Protein 6WPZ (pdb70)

Sequence (166 aa):
STPADRARLLIKKIGPKKVSLHGGDYERWKSVSRVSTEEIDVLVKIFPNYALWIASGSIAPEVGQTSPDYDEANLNLSTPADRARLLIKKIGPKKVSLHGGDYERWKSVSKGAIRVSTTEEIDVLVKIFPNYALWIASGSIAPEVGQTSPDYDEANLNLGAHHHHHH

B-factor: mean 31.32, std 13.06, range [8.59, 98.67]

Structure (mmCIF, N/CA/C/O backbone):
data_6WPZ
#
_entry.id   6WPZ
#
_cell.length_a   36.444
_cell.length_b   45.128
_cell.length_c   168.980
_cell.angle_alpha   90.00
_cell.angle_beta   90.00
_cell.angle_gamma   90.00
#
_symmetry.space_group_name_H-M   'C 2 2 21'
#
loop_
_entity.id
_entity.type
_entity.pdbx_description
1 polymer Pf4r
2 non-polymer 'CHLORIDE ION'
3 water water
#
loop_
_atom_site.group_PDB
_atom_site.id
_atom_site.type_symbol
_atom_site.label_atom_id
_atom_site.label_alt_id
_atom_site.label_comp_id
_atom_site.label_asym_id
_atom_site.label_entity_id
_atom_site.label_seq_id
_atom_site.pdbx_PDB_ins_code
_atom_site.Cartn_x
_atom_site.Cartn_y
_atom_site.Cartn_z
_atom_site.occupancy
_atom_site.B_iso_or_equiv
_atom_site.auth_seq_id
_atom_site.auth_comp_id
_atom_site.auth_asym_id
_atom_site.auth_atom_id
_atom_site.pdbx_PDB_model_num
ATOM 1 N N . SER A 1 2 ? 5.948 13.118 -5.218 1.00 56.57 2 SER A N 1
ATOM 2 C CA . SER A 1 2 ? 5.380 11.787 -5.583 1.00 52.28 2 SER A CA 1
ATOM 3 C C . SER A 1 2 ? 5.106 10.974 -4.323 1.00 48.48 2 SER A C 1
ATOM 4 O O . SER A 1 2 ? 5.744 11.183 -3.289 1.00 47.37 2 SER A O 1
ATOM 12 N N . THR A 1 3 ? 4.159 10.041 -4.421 1.00 43.00 3 THR A N 1
ATOM 13 C CA . THR A 1 3 ? 3.803 9.181 -3.304 1.00 40.00 3 THR A CA 1
ATOM 14 C C . THR A 1 3 ? 4.074 7.727 -3.671 1.00 33.72 3 THR A C 1
ATOM 15 O O . THR A 1 3 ? 4.333 7.422 -4.842 1.00 34.11 3 THR A O 1
ATOM 26 N N . PRO A 1 4 ? 4.032 6.807 -2.708 1.00 30.92 4 PRO A N 1
ATOM 27 C CA . PRO A 1 4 ? 4.138 5.387 -3.067 1.00 28.32 4 PRO A CA 1
ATOM 28 C C . PRO A 1 4 ? 3.100 4.964 -4.091 1.00 27.68 4 PRO A C 1
ATOM 29 O O . PRO A 1 4 ? 3.398 4.131 -4.952 1.00 25.96 4 PRO A O 1
ATOM 40 N N . ALA A 1 5 ? 1.892 5.533 -4.036 1.00 36.18 5 ALA A N 1
ATOM 41 C CA . ALA A 1 5 ? 0.857 5.169 -4.996 1.00 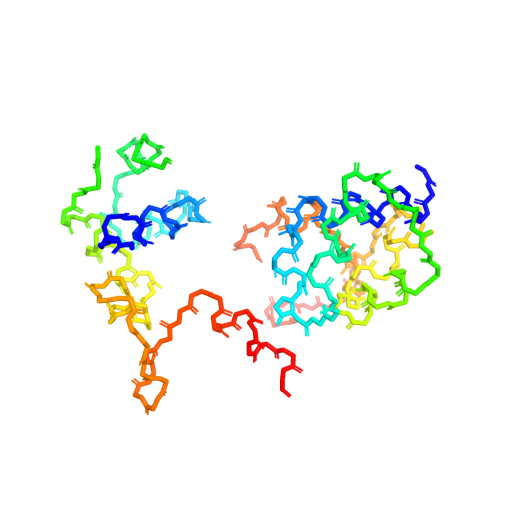36.76 5 ALA A CA 1
ATOM 42 C C . ALA A 1 5 ? 1.212 5.645 -6.399 1.00 37.69 5 ALA A C 1
ATOM 43 O O . ALA A 1 5 ? 1.056 4.897 -7.373 1.00 40.48 5 ALA A O 1
ATOM 50 N N . ASP A 1 6 ? 1.689 6.887 -6.523 1.00 35.55 6 ASP A N 1
ATOM 51 C CA . ASP A 1 6 ? 2.101 7.393 -7.826 1.00 36.59 6 ASP A CA 1
ATOM 52 C C . ASP A 1 6 ? 3.180 6.511 -8.444 1.00 35.56 6 ASP A C 1
ATOM 53 O O . ASP A 1 6 ? 3.108 6.164 -9.629 1.00 32.62 6 ASP A O 1
ATOM 62 N N . ARG A 1 7 ? 4.181 6.119 -7.655 1.00 32.93 7 ARG A N 1
ATOM 63 C CA . ARG A 1 7 ? 5.282 5.341 -8.210 1.00 30.38 7 ARG A CA 1
ATOM 64 C C . ARG A 1 7 ? 4.839 3.917 -8.528 1.00 26.10 7 ARG A C 1
ATOM 65 O O . ARG A 1 7 ? 5.245 3.346 -9.549 1.00 23.67 7 ARG A O 1
ATOM 86 N N . ALA A 1 8 ? 3.984 3.338 -7.684 1.00 27.19 8 ALA A N 1
ATOM 87 C CA . ALA A 1 8 ? 3.399 2.040 -7.997 1.00 27.72 8 ALA A CA 1
ATOM 88 C C . ALA A 1 8 ? 2.565 2.116 -9.268 1.00 31.75 8 ALA A C 1
ATOM 89 O O . ALA A 1 8 ? 2.677 1.259 -10.154 1.00 30.00 8 ALA A O 1
ATOM 96 N N . ARG A 1 9 ? 1.729 3.154 -9.379 1.00 34.28 9 ARG A N 1
ATOM 97 C CA . ARG A 1 9 ? 0.882 3.314 -10.557 1.00 38.53 9 ARG A CA 1
ATOM 98 C C . ARG A 1 9 ? 1.715 3.431 -11.828 1.00 36.96 9 ARG A C 1
ATOM 99 O O . ARG A 1 9 ? 1.326 2.915 -12.883 1.00 36.54 9 ARG A O 1
ATOM 120 N N . LEU A 1 10 ? 2.854 4.118 -11.757 1.00 38.95 10 LEU A N 1
ATOM 121 C CA . LEU A 1 10 ? 3.716 4.223 -12.928 1.00 37.29 10 LEU A CA 1
ATOM 122 C C . LEU A 1 10 ? 4.186 2.845 -13.379 1.00 35.45 10 LEU A C 1
ATOM 123 O O . LEU A 1 10 ? 4.155 2.522 -14.572 1.00 34.14 10 LEU A O 1
ATOM 139 N N . LEU A 1 11 ? 4.635 2.019 -12.433 1.00 26.76 11 LEU A N 1
ATOM 140 C CA . LEU A 1 11 ? 5.036 0.650 -12.750 1.00 23.64 11 LEU A CA 1
ATOM 141 C C . LEU A 1 11 ? 3.851 -0.162 -13.254 1.00 24.13 11 LEU A C 1
ATOM 142 O O . LEU A 1 11 ? 3.965 -0.900 -14.239 1.00 25.61 11 LEU A O 1
ATOM 158 N N . ILE A 1 12 ? 2.703 -0.036 -12.587 1.00 24.16 12 ILE A N 1
ATOM 159 C CA . ILE A 1 12 ? 1.520 -0.811 -12.947 1.00 24.85 12 ILE A CA 1
ATOM 160 C C . ILE A 1 12 ? 1.138 -0.564 -14.401 1.00 28.49 12 ILE A C 1
ATOM 161 O O . ILE A 1 12 ? 0.815 -1.502 -15.143 1.00 27.11 12 ILE A O 1
ATOM 177 N N . LYS A 1 13 ? 1.190 0.695 -14.841 1.00 30.17 13 LYS A N 1
ATOM 178 C CA . LYS A 1 13 ? 0.870 1.019 -16.228 1.00 35.38 13 LYS A CA 1
ATOM 179 C C . LYS A 1 13 ? 1.786 0.279 -17.192 1.00 34.80 13 LYS A C 1
ATOM 180 O O . LYS A 1 13 ? 1.424 0.059 -18.356 1.00 34.49 13 LYS A O 1
ATOM 199 N N . LYS A 1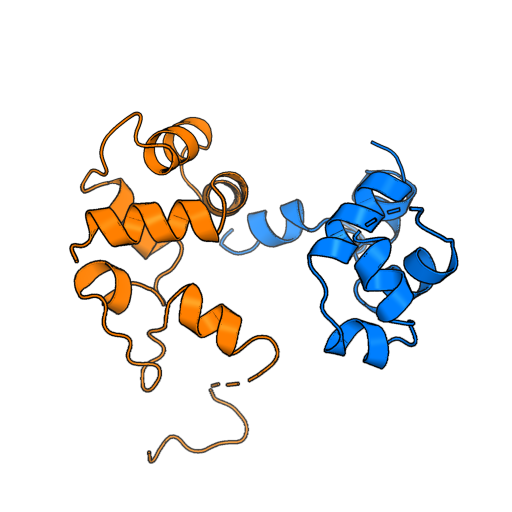 14 ? 2.992 -0.061 -16.742 1.00 43.30 14 LYS A N 1
ATOM 200 C CA . LYS A 1 14 ? 3.993 -0.704 -17.581 1.00 44.85 14 LYS A CA 1
ATOM 201 C C . LYS A 1 14 ? 3.780 -2.206 -17.700 1.00 42.86 14 LYS A C 1
ATOM 202 O O . LYS A 1 14 ? 4.194 -2.798 -18.698 1.00 43.62 14 LYS A O 1
ATOM 221 N N . ILE A 1 15 ? 3.202 -2.841 -16.678 1.00 35.35 15 ILE A N 1
ATOM 222 C CA . ILE A 1 15 ? 3.026 -4.290 -16.635 1.00 33.34 15 ILE A CA 1
ATOM 223 C C . ILE A 1 15 ? 1.696 -4.709 -17.244 1.00 32.50 15 ILE A C 1
ATOM 224 O O . ILE A 1 15 ? 0.672 -4.031 -17.089 1.00 30.57 15 ILE A O 1
ATOM 240 N N . GLY A 1 16 ? 1.708 -5.864 -17.912 1.00 27.86 16 GLY A N 1
ATOM 241 C CA . GLY A 1 16 ? 0.519 -6.455 -18.475 1.00 24.83 16 GLY A CA 1
ATOM 242 C C . GLY A 1 16 ? 0.086 -7.693 -17.710 1.00 27.48 16 GLY A C 1
ATOM 243 O O . GLY A 1 16 ? 0.655 -8.040 -16.667 1.00 25.85 16 GLY A O 1
ATOM 247 N N . PRO A 1 17 ? -0.939 -8.383 -18.219 1.00 28.57 17 PRO A N 1
ATOM 248 C CA . PRO A 1 17 ? -1.487 -9.533 -17.479 1.00 25.87 17 PRO A CA 1
ATOM 249 C C . PRO A 1 17 ? -0.504 -10.661 -17.221 1.00 26.05 17 PRO A C 1
ATOM 250 O O . PRO A 1 17 ? -0.649 -11.352 -16.208 1.00 25.51 17 PRO A O 1
ATOM 261 N N . LYS A 1 18 ? 0.477 -10.891 -18.099 1.00 24.16 18 LYS A N 1
ATOM 262 C CA . LYS A 1 18 ? 1.362 -12.037 -17.919 1.00 24.41 18 LYS A CA 1
ATOM 263 C C . LYS A 1 18 ? 2.165 -11.925 -16.624 1.00 24.82 18 LYS A C 1
ATOM 264 O O . LYS A 1 18 ? 2.102 -12.807 -15.762 1.00 25.60 18 LYS A O 1
ATOM 283 N N . LYS A 1 19 ? 2.901 -10.827 -16.452 1.00 28.20 19 LYS A N 1
ATOM 284 C CA . LYS A 1 19 ? 3.739 -10.683 -15.262 1.00 30.56 19 LYS A CA 1
ATOM 285 C C . LYS A 1 19 ? 2.897 -10.575 -13.994 1.00 31.99 19 LYS A C 1
ATOM 286 O O . LYS A 1 19 ? 3.251 -11.144 -12.953 1.00 33.34 19 LYS A O 1
ATOM 305 N N . VAL A 1 20 ? 1.782 -9.846 -14.058 1.00 27.25 20 VAL A N 1
ATOM 306 C CA . VAL A 1 20 ? 0.877 -9.770 -12.916 1.00 27.15 20 VAL A CA 1
ATOM 307 C C . VAL A 1 20 ? 0.452 -11.163 -12.484 1.00 27.95 20 VAL A C 1
ATOM 308 O O . VAL A 1 20 ? 0.573 -11.534 -11.312 1.00 29.23 20 VAL A O 1
ATOM 321 N N . SER A 1 21 ? -0.063 -11.962 -13.413 1.00 27.51 21 SER A N 1
ATOM 322 C CA . SER A 1 21 ? -0.595 -13.257 -13.023 1.00 28.61 21 SER A CA 1
ATOM 323 C C . SER A 1 21 ? 0.509 -14.219 -12.588 1.00 29.04 21 SER A C 1
ATOM 324 O O . SER A 1 21 ? 0.269 -15.068 -11.723 1.00 30.49 21 SER A O 1
ATOM 332 N N . LEU A 1 22 ? 1.710 -14.084 -13.152 1.00 28.12 22 LEU A N 1
ATOM 333 C CA . LEU A 1 22 ? 2.806 -14.933 -12.693 1.00 28.85 22 LEU A CA 1
ATOM 334 C C . LEU A 1 22 ? 3.227 -14.626 -11.259 1.00 30.04 22 LEU A C 1
ATOM 335 O O . LEU A 1 22 ? 3.818 -15.487 -10.595 1.00 31.26 22 LEU A O 1
ATOM 351 N N . HIS A 1 23 ? 2.971 -13.409 -10.783 1.00 29.97 23 HIS A N 1
ATOM 352 C CA . HIS A 1 23 ? 3.323 -13.008 -9.427 1.00 33.03 23 HIS A CA 1
ATOM 353 C C . HIS A 1 23 ? 2.117 -12.866 -8.514 1.00 34.21 23 HIS A C 1
ATOM 354 O O . HIS A 1 23 ? 2.222 -12.243 -7.451 1.00 34.06 23 HIS A O 1
ATOM 368 N N . GLY A 1 24 ? 0.975 -13.415 -8.910 1.00 39.22 24 GLY A N 1
ATOM 369 C CA . GLY A 1 24 ? -0.147 -13.568 -8.008 1.00 40.91 24 GLY A CA 1
ATOM 370 C C . GLY A 1 24 ? -1.118 -12.417 -7.899 1.00 42.07 24 GLY A C 1
ATOM 371 O O . GLY A 1 24 ? -1.896 -12.385 -6.939 1.00 42.12 24 GLY A O 1
ATOM 375 N N . GLY A 1 25 ? -1.118 -11.472 -8.847 1.00 42.26 25 GLY A N 1
ATOM 376 C CA . GLY A 1 25 ? -2.056 -10.374 -8.763 1.00 41.30 25 GLY A CA 1
ATOM 377 C C . GLY A 1 25 ? -3.318 -10.618 -9.574 1.00 43.16 25 GLY A C 1
ATOM 378 O O . GLY A 1 25 ? -3.409 -11.555 -10.363 1.00 42.81 25 GLY A O 1
ATOM 382 N N . ASP A 1 26 ? -4.298 -9.742 -9.373 1.00 41.85 26 ASP A N 1
ATOM 383 C CA . ASP A 1 26 ? -5.578 -9.804 -10.067 1.00 43.43 26 ASP A CA 1
ATOM 384 C C . ASP A 1 26 ? -5.582 -8.705 -11.122 1.00 44.03 26 ASP A C 1
ATOM 385 O O . ASP A 1 26 ? -5.543 -7.517 -10.779 1.00 42.20 26 ASP A O 1
ATOM 394 N N . TYR A 1 27 ? -5.621 -9.099 -12.399 1.00 41.91 27 TYR A N 1
ATOM 395 C CA . TYR A 1 27 ? -5.419 -8.112 -13.452 1.00 43.53 27 TYR A CA 1
ATOM 396 C C . TYR A 1 27 ? -6.592 -7.141 -13.551 1.00 43.59 27 TYR A C 1
ATOM 397 O O . TYR A 1 27 ? -6.395 -5.954 -13.834 1.00 39.98 27 TYR A O 1
ATOM 415 N N . GLU A 1 28 ? -7.824 -7.632 -13.383 1.00 44.33 28 GLU A N 1
ATOM 416 C CA . GLU A 1 28 ? -8.977 -6.749 -13.526 1.00 46.90 28 GLU A CA 1
ATOM 417 C C . GLU A 1 28 ? -8.881 -5.571 -12.560 1.00 48.03 28 GLU A C 1
ATOM 418 O O . GLU A 1 28 ? -9.224 -4.437 -12.915 1.00 48.23 28 GLU A O 1
ATOM 430 N N . ARG A 1 29 ? -8.411 -5.815 -11.337 1.00 47.91 29 ARG A N 1
ATOM 431 C CA . ARG A 1 29 ? -8.133 -4.714 -10.422 1.00 50.42 29 ARG A CA 1
ATOM 432 C C . ARG A 1 29 ? -6.941 -3.896 -10.910 1.00 46.39 29 ARG A C 1
ATOM 433 O O . ARG A 1 29 ? -6.983 -2.660 -10.928 1.00 47.15 29 ARG A O 1
ATOM 454 N N . TRP A 1 30 ? -5.874 -4.585 -11.322 1.00 39.60 30 TRP A N 1
ATOM 455 C CA . TRP A 1 30 ? -4.682 -3.938 -11.867 1.00 36.71 30 TRP A CA 1
ATOM 456 C C . TRP A 1 30 ? -5.029 -2.997 -13.011 1.00 36.07 30 TRP A C 1
ATOM 457 O O . TRP A 1 30 ? -4.562 -1.853 -13.054 1.00 38.47 30 TRP A O 1
ATOM 478 N N . LYS A 1 31 ? -5.858 -3.465 -13.943 1.00 43.21 31 LYS A N 1
ATOM 479 C CA . LYS A 1 31 ? -6.218 -2.668 -15.111 1.00 45.13 31 LYS A CA 1
ATOM 480 C C . LYS A 1 31 ? -6.875 -1.353 -14.711 1.00 46.59 31 LYS A C 1
ATOM 481 O O . LYS A 1 31 ? -6.545 -0.292 -15.253 1.00 46.78 31 LYS A O 1
ATOM 500 N N . SER A 1 32 ? -7.819 -1.397 -13.773 1.00 50.90 32 SER A N 1
ATOM 501 C CA . SER A 1 32 ? -8.519 -0.178 -13.378 1.00 54.48 32 SER A CA 1
ATOM 502 C C . SER A 1 32 ? -7.638 0.721 -12.513 1.00 55.52 32 SER A C 1
ATOM 503 O O . SER A 1 32 ? -7.756 1.950 -12.579 1.00 57.16 32 SER A O 1
ATOM 511 N N . VAL A 1 33 ? -6.772 0.125 -11.690 1.00 49.45 33 VAL A N 1
ATOM 512 C CA . VAL A 1 33 ? -5.827 0.924 -10.914 1.00 49.40 33 VAL A CA 1
ATOM 513 C C . VAL A 1 33 ? -4.957 1.758 -11.847 1.00 47.82 33 VAL A C 1
ATOM 514 O O . VAL A 1 33 ? -4.675 2.931 -11.576 1.00 50.32 33 VAL A O 1
ATOM 527 N N . SER A 1 34 ? -4.514 1.169 -12.951 1.00 49.10 34 SER A N 1
ATOM 528 C CA . SER A 1 34 ? -3.670 1.868 -13.909 1.00 47.99 34 SER A CA 1
ATOM 529 C C . SER A 1 34 ? -4.385 3.102 -14.452 1.00 50.19 34 SER A C 1
ATOM 530 O O . SER A 1 34 ? -3.758 4.132 -14.693 1.00 49.92 34 SER A O 1
ATOM 538 N N . ARG A 1 39 ? -8.077 2.946 -6.616 1.00 75.73 39 ARG A N 1
ATOM 539 C CA . ARG A 1 39 ? -6.744 3.440 -6.187 1.00 73.89 39 ARG A CA 1
ATOM 540 C C . ARG A 1 39 ? -5.806 2.275 -5.866 1.00 69.59 39 ARG A C 1
ATOM 541 O O . ARG A 1 39 ? -6.278 1.186 -5.730 1.00 69.68 39 ARG A O 1
ATOM 562 N N . VAL A 1 40 ? -4.514 2.546 -5.706 1.00 53.20 40 VAL A N 1
ATOM 563 C CA . VAL A 1 40 ? -3.466 1.522 -5.445 1.00 50.61 40 VAL A CA 1
ATOM 564 C C . VAL A 1 40 ? -3.698 0.919 -4.059 1.00 51.48 40 VAL A C 1
ATOM 565 O O . VAL A 1 40 ? -3.894 1.681 -3.154 1.00 53.32 40 VAL A O 1
ATOM 578 N N . SER A 1 41 ? -3.560 -0.400 -3.911 1.00 50.34 41 SER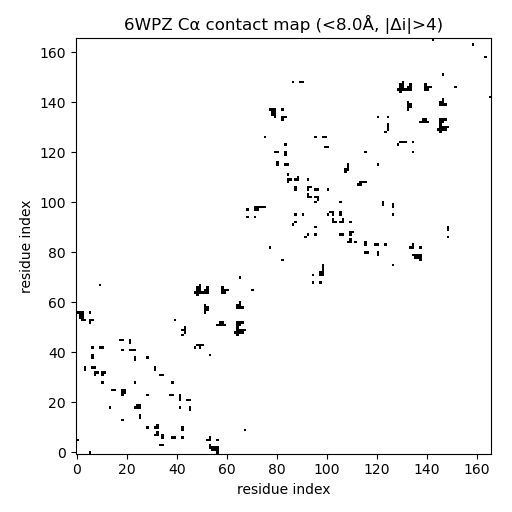 A N 1
ATOM 579 C CA . SER A 1 41 ? -3.698 -1.180 -2.661 1.00 50.95 41 SER A CA 1
ATOM 580 C C . SER A 1 41 ? -2.325 -1.714 -2.255 1.00 48.79 41 SER A C 1
ATOM 581 O O . SER A 1 41 ? -1.445 -1.700 -3.080 1.00 46.66 41 SER A O 1
ATOM 589 N N . THR A 1 42 ? -2.204 -2.267 -1.059 1.00 49.56 42 THR A N 1
ATOM 590 C CA . THR A 1 42 ? -0.965 -2.866 -0.516 1.00 47.72 42 THR A CA 1
ATOM 591 C C . THR A 1 42 ? -0.624 -4.132 -1.300 1.00 45.74 42 THR A C 1
ATOM 592 O O . THR A 1 42 ? 0.533 -4.415 -1.462 1.00 43.59 42 THR A O 1
ATOM 603 N N . GLU A 1 43 ? -1.664 -4.844 -1.725 1.00 50.56 43 GLU A N 1
ATOM 604 C CA . GLU A 1 43 ? -1.635 -6.066 -2.572 1.00 52.68 43 GLU A CA 1
ATOM 605 C C . GLU A 1 43 ? -0.765 -5.783 -3.802 1.00 48.16 43 GLU A C 1
ATOM 606 O O . GLU A 1 43 ? 0.147 -6.530 -4.039 1.00 45.20 43 GLU A O 1
ATOM 618 N N . GLU A 1 44 ? -1.071 -4.713 -4.527 1.00 43.80 44 GLU A N 1
ATOM 619 C CA . GLU A 1 44 ? -0.362 -4.251 -5.737 1.00 42.09 44 GLU A CA 1
ATOM 620 C C . GLU A 1 44 ? 1.108 -4.015 -5.406 1.00 40.09 44 GLU A C 1
ATOM 621 O O . GLU A 1 44 ? 1.936 -4.399 -6.192 1.00 38.27 44 GLU A O 1
ATOM 633 N N . ILE A 1 45 ? 1.414 -3.400 -4.267 1.00 40.61 45 ILE A N 1
ATOM 634 C CA . ILE A 1 45 ? 2.825 -3.208 -3.849 1.00 38.96 45 ILE A CA 1
ATOM 635 C C . ILE A 1 45 ? 3.475 -4.587 -3.722 1.00 37.61 45 ILE A C 1
ATOM 636 O O . ILE A 1 45 ? 4.576 -4.747 -4.183 1.00 35.73 45 ILE A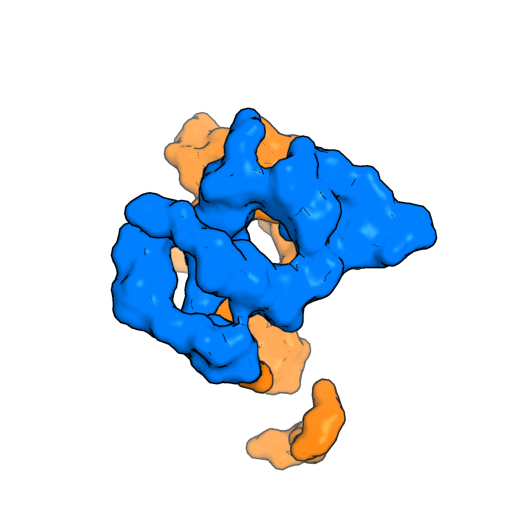 O 1
ATOM 652 N N . ASP A 1 46 ? 2.805 -5.549 -3.110 1.00 38.77 46 ASP A N 1
ATOM 653 C CA . ASP A 1 46 ? 3.406 -6.891 -2.926 1.00 37.90 46 ASP A CA 1
ATOM 654 C C . ASP A 1 46 ? 3.749 -7.486 -4.297 1.00 36.50 46 ASP A C 1
ATOM 655 O O . ASP A 1 46 ? 4.838 -7.994 -4.468 1.00 34.99 46 ASP A O 1
ATOM 664 N N . VAL A 1 47 ? 2.822 -7.418 -5.237 1.00 37.22 47 VAL A N 1
ATOM 665 C CA . VAL A 1 47 ? 3.042 -7.996 -6.557 1.00 36.31 47 VAL A CA 1
ATOM 666 C C . VAL A 1 47 ? 4.155 -7.249 -7.281 1.00 34.50 47 VAL A C 1
ATOM 667 O O . VAL A 1 47 ? 5.024 -7.863 -7.907 1.00 33.24 47 VAL A O 1
ATOM 680 N N . LEU A 1 48 ? 4.163 -5.916 -7.186 1.00 34.53 48 LEU A N 1
ATOM 681 C CA . LEU A 1 48 ? 5.205 -5.126 -7.832 1.00 33.01 48 LEU A CA 1
ATOM 682 C C . LEU A 1 48 ? 6.588 -5.479 -7.299 1.00 31.50 48 LEU A C 1
ATOM 683 O O . LEU A 1 48 ? 7.554 -5.574 -8.065 1.00 30.09 48 LEU A O 1
ATOM 699 N N . VAL A 1 49 ? 6.707 -5.651 -5.981 1.00 31.96 49 VAL A N 1
ATOM 700 C CA . VAL A 1 49 ? 7.983 -6.041 -5.393 1.00 30.79 49 VAL A CA 1
ATOM 701 C C . VAL A 1 49 ? 8.373 -7.436 -5.864 1.00 30.15 49 VAL A C 1
ATOM 702 O O . VAL A 1 49 ? 9.559 -7.737 -6.061 1.00 28.86 49 VAL A O 1
ATOM 715 N N . LYS A 1 50 ? 7.384 -8.312 -6.041 1.00 31.26 50 LYS A N 1
ATOM 716 C CA . LYS A 1 50 ? 7.655 -9.636 -6.587 1.00 31.03 50 LYS A CA 1
ATOM 717 C C . LYS A 1 50 ? 8.134 -9.548 -8.031 1.00 30.03 50 LYS A C 1
ATOM 718 O O . LYS A 1 50 ? 9.042 -10.285 -8.432 1.00 29.27 50 LYS A O 1
ATOM 737 N N . ILE A 1 51 ? 7.533 -8.663 -8.830 1.00 30.23 51 ILE A N 1
ATOM 738 C CA . ILE A 1 51 ? 7.950 -8.532 -10.224 1.00 29.52 51 ILE A CA 1
ATOM 739 C C . ILE A 1 51 ? 9.288 -7.814 -10.309 1.00 27.94 51 ILE A C 1
ATOM 740 O O . ILE A 1 51 ? 10.162 -8.188 -11.101 1.00 27.11 51 ILE A O 1
ATOM 756 N N . PHE A 1 52 ? 9.464 -6.768 -9.503 1.00 29.25 52 PHE A N 1
ATOM 757 C CA . PHE A 1 52 ? 10.651 -5.917 -9.537 1.00 28.79 52 PHE A CA 1
ATOM 758 C C . PHE A 1 52 ? 11.227 -5.805 -8.133 1.00 27.14 52 PHE A C 1
ATOM 759 O O . PHE A 1 52 ? 11.089 -4.762 -7.484 1.00 28.15 52 PHE A O 1
ATOM 776 N N . PRO A 1 53 ? 11.868 -6.859 -7.624 1.00 30.29 53 PRO A N 1
ATOM 777 C CA . PRO A 1 53 ? 12.462 -6.747 -6.282 1.00 29.63 53 PRO A CA 1
ATOM 778 C C . PRO A 1 53 ? 13.438 -5.588 -6.181 1.00 29.96 53 PRO A C 1
ATOM 779 O O . PRO A 1 53 ? 13.619 -5.021 -5.095 1.00 30.24 53 PRO A O 1
ATOM 790 N N . ASN A 1 54 ? 14.059 -5.206 -7.298 1.00 30.85 54 ASN A N 1
ATOM 791 C CA . ASN A 1 54 ? 14.985 -4.083 -7.328 1.00 30.62 54 ASN A CA 1
ATOM 792 C C . ASN A 1 54 ? 14.295 -2.727 -7.213 1.00 27.21 54 A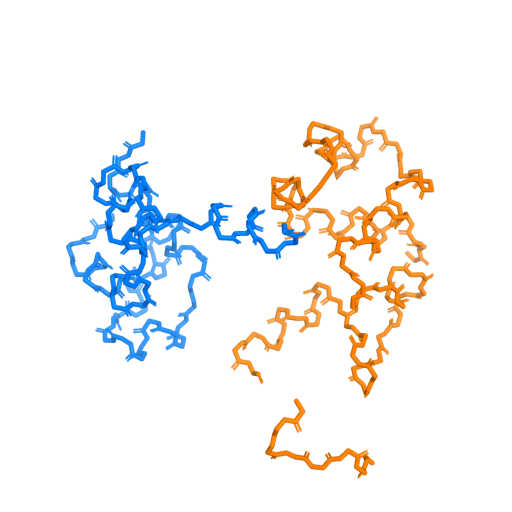SN A C 1
ATOM 793 O O . ASN A 1 54 ? 14.990 -1.715 -7.092 1.00 27.14 54 ASN A O 1
ATOM 804 N N . TYR A 1 55 ? 12.962 -2.675 -7.250 1.00 22.40 55 TYR A N 1
ATOM 805 C CA . TYR A 1 55 ? 12.236 -1.415 -7.145 1.00 19.73 55 TYR A CA 1
ATOM 806 C C . TYR A 1 55 ? 11.572 -1.219 -5.787 1.00 20.99 55 TYR A C 1
ATOM 807 O O . TYR A 1 55 ? 10.763 -0.296 -5.638 1.00 23.65 55 TYR A O 1
ATOM 825 N N . ALA A 1 56 ? 11.874 -2.065 -4.801 1.00 21.91 56 ALA A N 1
ATOM 826 C CA . ALA A 1 56 ? 11.180 -1.985 -3.519 1.00 20.67 56 ALA A CA 1
ATOM 827 C C . ALA A 1 56 ? 11.430 -0.645 -2.842 1.00 20.64 56 ALA A C 1
ATOM 828 O O . ALA A 1 56 ? 10.486 0.057 -2.462 1.00 19.22 56 ALA A O 1
ATOM 835 N N . LEU A 1 57 ? 12.702 -0.271 -2.684 1.00 19.87 57 LEU A N 1
ATOM 836 C CA . LEU A 1 57 ? 13.019 0.991 -2.021 1.00 22.10 57 LEU A CA 1
ATOM 837 C C . LEU A 1 57 ? 12.420 2.175 -2.773 1.00 20.51 57 LEU A C 1
ATOM 838 O O . LEU A 1 57 ? 11.883 3.110 -2.158 1.00 21.69 57 LEU A O 1
ATOM 854 N N . TRP A 1 58 ? 12.508 2.161 -4.100 1.00 21.74 58 TRP A N 1
ATOM 855 C CA . TRP A 1 58 ? 12.023 3.293 -4.880 1.00 20.06 58 TRP A CA 1
ATOM 856 C C . TRP A 1 58 ? 10.509 3.446 -4.753 1.00 21.03 58 TRP A C 1
ATOM 857 O O . TRP A 1 58 ? 10.009 4.558 -4.560 1.00 22.57 58 TRP A O 1
ATOM 878 N N . ILE A 1 59 ? 9.761 2.347 -4.850 1.00 24.41 59 ILE A N 1
ATOM 879 C CA . ILE A 1 59 ? 8.314 2.431 -4.677 1.00 23.32 59 ILE A CA 1
ATOM 880 C C . ILE A 1 59 ? 7.985 3.075 -3.335 1.00 23.77 59 ILE A C 1
ATOM 881 O O . ILE A 1 59 ? 7.193 4.018 -3.254 1.00 26.20 59 ILE A O 1
ATOM 897 N N . ALA A 1 60 ? 8.626 2.592 -2.267 1.00 25.16 60 ALA A N 1
ATOM 898 C CA . ALA A 1 60 ? 8.254 2.998 -0.918 1.00 26.21 60 ALA A CA 1
ATOM 899 C C . ALA A 1 60 ? 8.662 4.438 -0.628 1.00 28.01 60 ALA A C 1
ATOM 900 O O . ALA A 1 60 ? 7.940 5.165 0.064 1.00 29.21 60 ALA A O 1
ATOM 907 N N . SER A 1 61 ? 9.813 4.869 -1.139 1.00 23.64 61 SER A N 1
ATOM 908 C CA . SER A 1 61 ? 10.399 6.136 -0.722 1.00 24.38 61 SER A CA 1
ATOM 909 C C . SER A 1 61 ? 10.708 7.105 -1.851 1.00 23.94 61 SER A C 1
ATOM 910 O O . SER A 1 61 ? 10.865 8.301 -1.576 1.00 25.55 61 SER A O 1
ATOM 918 N N . GLY A 1 62 ? 10.820 6.646 -3.097 1.00 23.07 62 GLY A N 1
ATOM 919 C CA . GLY A 1 62 ? 11.308 7.500 -4.154 1.00 22.67 62 GLY A CA 1
ATOM 920 C C . GLY A 1 62 ? 12.812 7.581 -4.245 1.00 23.64 62 GLY A C 1
ATOM 921 O O . GLY A 1 62 ? 13.324 8.212 -5.176 1.00 23.67 62 GLY A O 1
ATOM 925 N N . SER A 1 63 ? 13.533 6.977 -3.303 1.00 28.77 63 SER A N 1
ATOM 926 C CA . SER A 1 63 ? 14.984 6.905 -3.340 1.00 29.46 63 SER A CA 1
ATOM 927 C C . SER A 1 63 ? 15.443 5.608 -3.999 1.00 27.50 63 SER A C 1
ATOM 928 O O . SER A 1 63 ? 14.711 4.618 -4.064 1.00 28.73 63 SER A O 1
ATOM 936 N N . ILE A 1 64 ? 16.679 5.627 -4.498 1.00 19.87 64 ILE A N 1
ATOM 937 C CA . ILE A 1 64 ? 17.329 4.427 -5.002 1.00 20.85 64 ILE A CA 1
ATOM 938 C C . ILE A 1 64 ? 18.576 4.161 -4.166 1.00 23.14 64 ILE A C 1
ATOM 939 O O . ILE A 1 64 ? 19.031 5.008 -3.399 1.00 23.58 64 ILE A O 1
ATOM 955 N N . ALA A 1 65 ? 19.112 2.949 -4.307 1.00 24.69 65 ALA A N 1
ATOM 956 C CA . ALA A 1 65 ? 20.377 2.574 -3.671 1.00 26.36 65 ALA A CA 1
ATOM 957 C C . ALA A 1 65 ? 21.022 1.478 -4.501 1.00 25.31 65 ALA A C 1
ATOM 958 O O . ALA A 1 65 ? 21.103 0.319 -4.082 1.00 25.05 65 ALA A O 1
ATOM 965 N N . PRO A 1 66 ? 21.515 1.820 -5.697 1.00 27.54 66 PRO A N 1
ATOM 966 C CA . PRO A 1 66 ? 22.109 0.787 -6.564 1.00 28.49 66 PRO A CA 1
ATOM 967 C C . PRO A 1 66 ? 23.231 0.025 -5.891 1.00 30.77 66 PRO A C 1
ATOM 968 O O . PRO A 1 66 ? 23.514 -1.115 -6.284 1.00 31.94 66 PRO A O 1
ATOM 979 N N . GLU A 1 67 ? 23.873 0.624 -4.885 1.00 38.50 67 GLU A N 1
ATOM 980 C CA . GLU A 1 67 ? 24.888 -0.069 -4.103 1.00 42.88 67 GLU A CA 1
ATOM 981 C C . GLU A 1 67 ? 24.421 -1.446 -3.655 1.00 41.02 67 GLU A C 1
ATOM 982 O O . GLU A 1 67 ? 25.229 -2.377 -3.563 1.00 39.68 67 GLU A O 1
ATOM 994 N N . VAL A 1 68 ? 23.129 -1.596 -3.372 1.00 36.16 68 VAL A N 1
ATOM 995 C CA . VAL A 1 68 ? 22.580 -2.848 -2.873 1.00 34.63 68 VAL A CA 1
ATOM 996 C C . VAL A 1 68 ? 21.541 -3.431 -3.833 1.00 31.46 68 VAL A C 1
ATOM 997 O O . VAL A 1 68 ? 20.710 -4.236 -3.436 1.00 32.44 68 VAL A O 1
ATOM 1010 N N . GLY A 1 69 ? 21.574 -3.022 -5.100 1.00 29.87 69 GLY A N 1
ATOM 1011 C CA . GLY A 1 69 ? 20.672 -3.579 -6.087 1.00 30.62 69 GLY A CA 1
ATOM 1012 C C . GLY A 1 69 ? 19.309 -2.932 -6.148 1.00 28.94 69 GLY A C 1
ATOM 1013 O O . GLY A 1 69 ? 18.412 -3.474 -6.801 1.00 30.64 69 GLY A O 1
ATOM 1017 N N . GLN A 1 70 ? 19.120 -1.797 -5.481 1.00 26.54 70 GLN A N 1
ATOM 1018 C CA . GLN A 1 70 ? 17.843 -1.093 -5.468 1.00 22.20 70 GLN A CA 1
ATOM 1019 C C . GLN A 1 70 ? 17.924 0.071 -6.448 1.00 19.91 70 GLN A C 1
ATOM 1020 O O . GLN A 1 70 ? 18.673 1.025 -6.228 1.00 23.40 70 GLN A O 1
ATOM 1034 N N . THR A 1 71 ? 17.142 -0.008 -7.522 1.00 22.87 71 THR A N 1
ATOM 1035 C CA . THR A 1 71 ? 17.169 0.998 -8.573 1.00 22.27 71 THR A CA 1
ATOM 1036 C C . THR A 1 71 ? 15.761 1.518 -8.860 1.00 21.89 71 THR A C 1
ATOM 1037 O O . THR A 1 71 ? 14.882 1.457 -7.992 1.00 20.99 71 THR A O 1
ATOM 1048 N N . SER A 1 72 ? 15.539 1.980 -10.084 1.00 26.84 72 SER A N 1
ATOM 1049 C CA . SER A 1 72 ? 14.289 2.593 -10.513 1.00 27.42 72 SER A CA 1
ATOM 1050 C C . SER A 1 72 ? 14.093 2.252 -11.981 1.00 23.74 72 SER A C 1
ATOM 1051 O O . SER A 1 72 ? 15.032 1.807 -12.650 1.00 23.70 72 SER A O 1
ATOM 1059 N N . PRO A 1 73 ? 12.868 2.392 -12.502 1.00 26.82 73 PRO A N 1
ATOM 1060 C CA . PRO A 1 73 ? 12.684 2.175 -13.948 1.00 27.39 73 PRO A CA 1
ATOM 1061 C C . PRO A 1 73 ? 13.511 3.131 -14.793 1.00 27.24 73 PRO A C 1
ATOM 1062 O O . PRO A 1 73 ? 14.130 2.712 -15.777 1.00 27.48 73 PRO A O 1
ATOM 1073 N N . ASP A 1 74 ? 13.546 4.413 -14.423 1.00 27.10 74 ASP A N 1
ATOM 1074 C CA . ASP A 1 74 ? 14.328 5.385 -15.181 1.00 27.28 74 ASP A CA 1
ATOM 1075 C C . ASP A 1 74 ? 15.820 5.123 -15.028 1.00 26.92 74 ASP A C 1
ATOM 1076 O O . ASP A 1 74 ? 16.579 5.248 -15.994 1.00 27.40 74 ASP A O 1
ATOM 1085 N N . TYR A 1 75 ? 16.263 4.758 -13.822 1.00 26.38 75 TYR A N 1
ATOM 1086 C CA . TYR A 1 75 ? 17.672 4.435 -13.633 1.00 26.43 75 TYR A CA 1
ATOM 1087 C C . TYR A 1 75 ? 18.073 3.259 -14.518 1.00 26.79 75 TYR A C 1
ATOM 1088 O O . TYR A 1 75 ? 19.099 3.308 -15.202 1.00 27.44 75 TYR A O 1
ATOM 1106 N N . ASP A 1 76 ? 17.276 2.182 -14.506 1.00 26.68 76 ASP A N 1
ATOM 1107 C CA . ASP A 1 76 ? 17.615 1.003 -15.297 1.00 27.26 76 ASP A CA 1
ATOM 1108 C C . ASP A 1 76 ? 17.676 1.328 -16.785 1.00 27.95 76 ASP A C 1
ATOM 1109 O O . ASP A 1 76 ? 18.586 0.880 -17.491 1.00 28.68 76 ASP A O 1
ATOM 1118 N N . GLU A 1 77 ? 16.718 2.114 -17.281 1.00 27.99 77 GLU A N 1
ATOM 1119 C CA . GLU A 1 77 ? 16.746 2.510 -18.683 1.00 28.83 77 GLU A CA 1
ATOM 1120 C C . GLU A 1 77 ? 17.965 3.379 -18.964 1.00 29.21 77 GLU A C 1
ATOM 1121 O O . GLU A 1 77 ? 18.683 3.173 -19.951 1.00 30.14 77 GLU A O 1
ATOM 1133 N N . ALA A 1 78 ? 18.216 4.357 -18.091 1.00 28.76 78 ALA A N 1
ATOM 1134 C CA . ALA A 1 78 ? 19.361 5.239 -18.264 1.00 29.46 78 ALA A CA 1
ATOM 1135 C C . ALA A 1 78 ? 20.673 4.475 -18.184 1.00 30.03 78 ALA A C 1
ATOM 1136 O O . ALA A 1 78 ? 21.681 4.915 -18.747 1.00 31.23 78 ALA A O 1
ATOM 1143 N N . ASN A 1 79 ? 20.690 3.346 -17.483 1.00 29.50 79 ASN A N 1
ATOM 1144 C CA . ASN A 1 79 ? 21.924 2.603 -17.271 1.00 30.30 79 ASN A CA 1
ATOM 1145 C C . ASN A 1 79 ? 22.129 1.497 -18.292 1.00 31.19 79 ASN A C 1
ATOM 1146 O O . ASN A 1 79 ? 23.048 0.688 -18.136 1.00 32.07 79 ASN A O 1
ATOM 1157 N N . LEU A 1 80 ? 21.310 1.454 -19.341 1.00 31.26 80 LEU A N 1
ATOM 1158 C CA . LEU A 1 80 ? 21.421 0.398 -20.342 1.00 32.29 80 LEU A CA 1
ATOM 1159 C C . LEU A 1 80 ? 22.661 0.577 -21.212 1.00 34.01 80 LEU A C 1
ATOM 1160 O O . LEU A 1 80 ? 23.514 -0.315 -21.298 1.00 35.15 80 LEU A O 1
ATOM 1176 N N . ASN A 1 81 ? 22.763 1.720 -21.886 1.00 35.87 81 ASN A N 1
ATOM 1177 C CA . ASN A 1 81 ? 23.827 1.980 -22.849 1.00 39.96 81 ASN A CA 1
ATOM 1178 C C . ASN A 1 81 ? 25.076 2.573 -22.215 1.00 43.89 81 ASN A C 1
ATOM 1179 O O . ASN A 1 81 ? 25.992 2.973 -22.942 1.00 45.41 81 ASN A O 1
ATOM 1190 N N . LEU A 1 82 ? 25.151 2.608 -20.892 1.00 44.40 82 LEU A N 1
ATOM 1191 C CA . LEU A 1 82 ? 26.274 3.235 -20.207 1.00 49.52 82 LEU A CA 1
ATOM 1192 C C . LEU A 1 82 ? 27.443 2.273 -20.079 1.00 53.63 82 LEU A C 1
ATOM 1193 O O . LEU A 1 82 ? 28.492 2.488 -20.692 1.00 56.66 82 LEU A O 1
ATOM 1209 N N . SER B 1 2 ? 5.639 7.304 -44.403 1.00 37.43 2 SER B N 1
ATOM 1210 C CA . SER B 1 2 ? 6.279 6.494 -45.471 1.00 31.63 2 SER B CA 1
ATOM 1211 C C . SER B 1 2 ? 7.763 6.816 -45.640 1.00 27.00 2 SER B C 1
ATOM 1212 O O . SER B 1 2 ? 8.431 6.189 -46.465 1.00 31.43 2 SER B O 1
ATOM 1220 N N . THR B 1 3 ? 8.284 7.783 -44.859 1.00 23.15 3 THR B N 1
ATOM 1221 C CA . THR B 1 3 ? 9.704 8.120 -44.924 1.00 22.60 3 THR B CA 1
ATOM 1222 C C . THR B 1 3 ? 10.413 7.933 -43.587 1.00 21.66 3 THR B C 1
ATOM 1223 O O . THR B 1 3 ? 9.758 7.764 -42.549 1.00 21.38 3 THR B O 1
ATOM 1234 N N . PRO B 1 4 ? 11.752 7.967 -43.572 1.00 21.35 4 PRO B N 1
ATOM 1235 C CA . PRO B 1 4 ? 12.473 7.886 -42.291 1.00 20.77 4 PRO B CA 1
ATOM 1236 C C . PRO B 1 4 ? 12.075 8.943 -41.284 1.00 21.01 4 PRO B C 1
ATOM 1237 O O . PRO B 1 4 ? 12.100 8.663 -40.078 1.00 20.84 4 PRO B O 1
ATOM 1248 N N . ALA B 1 5 ? 11.738 10.158 -41.731 1.00 23.76 5 ALA B N 1
ATOM 1249 C CA . ALA B 1 5 ? 11.341 11.204 -40.800 1.00 27.88 5 ALA B CA 1
ATOM 1250 C C . ALA B 1 5 ? 10.009 10.879 -40.144 1.00 27.16 5 ALA B C 1
ATOM 1251 O O . ALA B 1 5 ? 9.844 11.075 -38.932 1.00 28.57 5 ALA B O 1
ATOM 1258 N N . ASP B 1 6 ? 9.040 10.396 -40.928 1.00 27.90 6 ASP B N 1
ATOM 1259 C CA . ASP B 1 6 ? 7.769 9.978 -40.349 1.00 27.65 6 ASP B CA 1
ATOM 1260 C C . ASP B 1 6 ? 7.986 8.909 -39.283 1.00 23.46 6 ASP B C 1
ATOM 1261 O O . ASP B 1 6 ? 7.384 8.961 -38.203 1.00 24.86 6 ASP B O 1
ATOM 1270 N N . ARG B 1 7 ? 8.846 7.931 -39.572 1.00 20.72 7 ARG B N 1
ATOM 1271 C CA . ARG B 1 7 ? 9.061 6.820 -38.649 1.00 20.27 7 ARG B CA 1
ATOM 1272 C C . ARG B 1 7 ? 9.862 7.254 -37.434 1.00 19.87 7 ARG B C 1
ATOM 1273 O O . ARG B 1 7 ? 9.646 6.730 -36.334 1.00 19.76 7 ARG B O 1
ATOM 1294 N N . ALA B 1 8 ? 10.795 8.192 -37.608 1.00 19.88 8 ALA B N 1
ATOM 1295 C CA . ALA B 1 8 ? 11.512 8.742 -36.460 1.00 19.83 8 ALA B CA 1
ATOM 1296 C C . ALA B 1 8 ? 10.543 9.404 -35.490 1.00 20.03 8 ALA B C 1
ATOM 1297 O O . ALA B 1 8 ? 10.616 9.191 -34.274 1.00 19.95 8 ALA B O 1
ATOM 1304 N N . ARG B 1 9 ? 9.626 10.219 -36.017 1.00 23.12 9 ARG B N 1
ATOM 1305 C CA . ARG B 1 9 ? 8.627 10.865 -35.175 1.00 25.75 9 ARG B CA 1
ATOM 1306 C C . ARG B 1 9 ? 7.738 9.835 -34.490 1.00 21.74 9 ARG B C 1
ATOM 1307 O O . ARG B 1 9 ? 7.410 9.977 -33.307 1.00 20.91 9 ARG B O 1
ATOM 1328 N N . LEU B 1 10 ? 7.339 8.787 -35.224 1.00 20.68 10 LEU B N 1
ATOM 1329 C CA . LEU B 1 10 ? 6.550 7.709 -34.638 1.00 20.80 10 LEU B CA 1
ATOM 1330 C C . LEU B 1 10 ? 7.314 7.017 -33.515 1.00 20.37 10 LEU B C 1
ATOM 1331 O O . LEU B 1 10 ? 6.747 6.725 -32.455 1.00 20.62 10 LEU B O 1
ATOM 1347 N N . LEU B 1 11 ? 8.602 6.741 -33.733 1.00 19.93 11 LEU B N 1
ATOM 1348 C CA . LEU B 1 11 ? 9.406 6.085 -32.711 1.00 19.84 11 LEU B CA 1
ATOM 1349 C C . LEU B 1 11 ? 9.453 6.919 -31.438 1.00 19.98 11 LEU B C 1
ATOM 1350 O O . LEU B 1 11 ? 9.216 6.406 -30.339 1.00 20.22 11 LEU B O 1
ATOM 1366 N N . ILE B 1 12 ? 9.766 8.212 -31.566 1.00 20.03 12 ILE B N 1
ATOM 1367 C CA . ILE B 1 12 ? 9.875 9.049 -30.378 1.00 20.39 12 ILE B CA 1
ATOM 1368 C C . ILE B 1 12 ? 8.533 9.119 -29.664 1.00 20.72 12 ILE B C 1
ATOM 1369 O O . ILE B 1 12 ? 8.457 9.008 -28.434 1.00 21.00 12 ILE B O 1
ATOM 1385 N N . LYS B 1 13 ? 7.454 9.317 -30.424 1.00 20.89 13 LYS B N 1
ATOM 1386 C CA . LYS B 1 13 ? 6.134 9.405 -29.805 1.00 21.61 13 LYS B CA 1
ATOM 13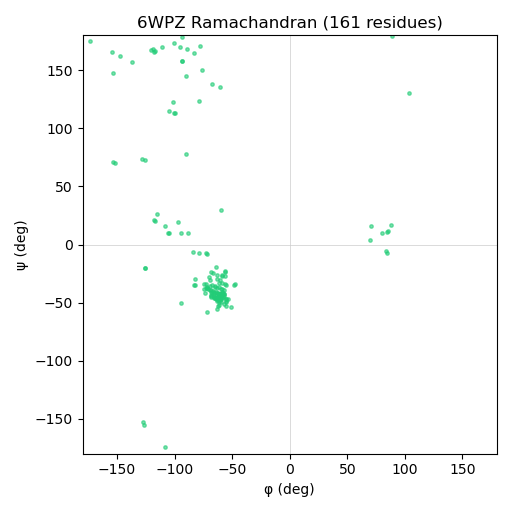87 C C . LYS B 1 13 ? 5.745 8.103 -29.123 1.00 21.97 13 LYS B C 1
ATOM 1388 O O . LYS B 1 13 ? 5.168 8.121 -28.032 1.00 22.03 13 LYS B O 1
ATOM 1407 N N . LYS B 1 14 ? 6.107 6.959 -29.711 1.00 21.21 14 LYS B N 1
ATOM 1408 C CA . LYS B 1 14 ? 5.669 5.696 -29.130 1.00 21.60 14 LYS B CA 1
ATOM 1409 C C . LYS B 1 14 ? 6.569 5.261 -27.984 1.00 22.86 14 LYS B C 1
ATOM 1410 O O . LYS B 1 14 ? 6.080 4.726 -26.985 1.00 22.19 14 LYS B O 1
ATOM 1429 N N . ILE B 1 15 ? 7.865 5.537 -28.082 1.00 21.89 15 ILE B N 1
ATOM 1430 C CA . ILE B 1 15 ? 8.786 5.148 -27.024 1.00 22.43 15 ILE B CA 1
ATOM 1431 C C . ILE B 1 15 ? 8.739 6.202 -25.928 1.00 21.71 15 ILE B C 1
ATOM 1432 O O . ILE B 1 15 ? 8.840 5.875 -24.743 1.00 22.29 15 ILE B O 1
ATOM 1448 N N . GLY B 1 16 ? 8.560 7.465 -26.312 1.00 22.20 16 GLY B N 1
ATOM 1449 C CA . GLY B 1 16 ? 8.427 8.562 -25.383 1.00 24.40 16 GLY B CA 1
ATOM 1450 C C . GLY B 1 16 ? 9.704 9.360 -25.320 1.00 22.27 16 GLY B C 1
ATOM 1451 O O . GLY B 1 16 ? 10.791 8.801 -25.154 1.00 19.72 16 GLY B O 1
ATOM 1455 N N . PRO B 1 17 ? 9.607 10.688 -25.446 1.00 21.86 17 PRO B N 1
ATOM 1456 C CA . PRO B 1 17 ? 10.843 11.493 -25.478 1.00 19.64 17 PRO B CA 1
ATOM 1457 C C . PRO B 1 17 ? 11.691 11.312 -24.231 1.00 20.05 17 PRO B C 1
ATOM 1458 O O . PRO B 1 17 ? 12.924 11.337 -24.327 1.00 18.27 17 PRO B O 1
ATOM 1469 N N . LYS B 1 18 ? 11.069 11.090 -23.063 1.00 19.47 18 LYS B N 1
ATOM 1470 C CA . LYS B 1 18 ? 11.843 10.872 -21.848 1.00 23.46 18 LYS B CA 1
ATOM 1471 C C . LYS B 1 18 ? 12.677 9.602 -21.961 1.00 22.21 18 LYS B C 1
ATOM 1472 O O . LYS B 1 18 ? 13.879 9.602 -21.671 1.00 22.12 18 LYS B O 1
ATOM 1491 N N . LYS B 1 19 ? 12.046 8.500 -22.380 1.00 21.48 19 LYS B N 1
ATOM 1492 C CA . LYS B 1 19 ? 12.748 7.224 -22.463 1.00 22.96 19 LYS B CA 1
ATOM 1493 C C . LYS B 1 19 ? 13.874 7.283 -23.481 1.00 18.73 19 LYS B C 1
ATOM 1494 O O . LYS B 1 19 ? 14.968 6.763 -23.237 1.00 20.96 19 LYS B O 1
ATOM 1513 N N . VAL B 1 20 ? 13.624 7.909 -24.632 1.00 18.28 20 VAL B N 1
ATOM 1514 C CA . VAL B 1 20 ? 14.683 8.147 -25.608 1.00 15.70 20 VAL B CA 1
ATOM 1515 C C . VAL B 1 20 ? 15.838 8.899 -24.952 1.00 18.44 20 VAL B C 1
ATOM 1516 O O . VAL B 1 20 ? 17.008 8.505 -25.064 1.00 15.43 20 VAL B O 1
ATOM 1529 N N . SER B 1 21 ? 15.519 9.987 -24.237 1.00 18.72 21 SER B N 1
ATOM 1530 C CA . SER B 1 21 ? 16.551 10.836 -23.647 1.00 19.17 21 SER B CA 1
ATOM 1531 C C . SER B 1 21 ? 17.302 10.130 -22.523 1.00 19.61 21 SER B C 1
ATOM 1532 O O . SER B 1 21 ? 18.447 10.485 -22.225 1.00 20.22 21 SER B O 1
ATOM 1540 N N . LEU B 1 22 ? 16.689 9.124 -21.890 1.00 17.61 22 LEU B N 1
ATOM 1541 C CA . LEU B 1 22 ? 17.402 8.340 -20.889 1.00 18.69 22 LEU B CA 1
ATOM 1542 C C . LEU B 1 22 ? 18.568 7.588 -21.512 1.00 18.17 22 LEU B C 1
ATOM 1543 O O . LEU B 1 22 ? 19.493 7.193 -20.795 1.00 19.05 22 LEU B O 1
ATOM 1559 N N . HIS B 1 23 ? 18.556 7.414 -22.835 1.00 20.62 23 HIS B N 1
ATOM 1560 C CA . HIS B 1 23 ? 19.652 6.757 -23.533 1.00 20.07 23 HIS B CA 1
ATOM 1561 C C . HIS B 1 23 ? 20.646 7.789 -24.056 1.00 22.05 23 HIS B C 1
ATOM 1562 O O . HIS B 1 23 ? 21.845 7.694 -23.780 1.00 22.90 23 HIS B O 1
ATOM 1576 N N . GLY B 1 24 ? 20.159 8.807 -24.764 1.00 18.43 24 GLY B N 1
ATOM 1577 C CA . GLY B 1 24 ? 21.014 9.907 -25.170 1.00 18.51 24 GLY B CA 1
ATOM 1578 C C . GLY B 1 24 ? 20.203 11.004 -25.813 1.00 17.95 24 GLY B C 1
ATOM 1579 O O . GLY B 1 24 ? 18.993 10.874 -26.034 1.00 19.18 24 GLY B O 1
ATOM 1583 N N . GLY B 1 25 ? 20.887 12.094 -26.120 1.00 19.65 25 GLY B N 1
ATOM 1584 C CA . GLY B 1 25 ? 20.212 13.213 -26.741 1.00 20.08 25 GLY B CA 1
ATOM 1585 C C . GLY B 1 25 ? 19.642 14.184 -25.725 1.00 19.84 25 GLY B C 1
ATOM 1586 O O . GLY B 1 25 ? 19.742 14.018 -24.503 1.00 19.40 25 GLY B O 1
ATOM 1590 N N . ASP B 1 26 ? 19.024 15.228 -26.262 1.00 20.20 26 ASP B N 1
ATOM 1591 C CA . ASP B 1 26 ? 18.441 16.301 -25.471 1.00 17.51 26 ASP B CA 1
ATOM 1592 C C . ASP B 1 26 ? 16.930 16.092 -25.393 1.00 20.84 26 ASP B C 1
ATOM 1593 O O . ASP B 1 26 ? 16.256 16.005 -26.426 1.00 18.98 26 ASP B O 1
ATOM 1602 N N . TYR B 1 27 ? 16.404 15.998 -24.170 1.00 16.40 27 TYR B N 1
ATOM 1603 C CA . TYR B 1 27 ? 15.016 15.589 -23.995 1.00 19.34 27 TYR B CA 1
ATOM 1604 C C . TYR B 1 27 ? 14.063 16.607 -24.601 1.00 17.53 27 TYR B C 1
ATOM 1605 O O . TYR B 1 27 ? 13.156 16.242 -25.353 1.00 17.49 27 TYR B O 1
ATOM 1623 N N . GLU B 1 28 ? 14.276 17.899 -24.320 1.00 18.40 28 GLU B N 1
ATOM 1624 C CA . GLU B 1 28 ? 13.385 18.921 -24.860 1.00 22.74 28 GLU B CA 1
ATOM 1625 C C . GLU B 1 28 ? 13.417 18.916 -26.381 1.00 21.94 28 GLU B C 1
ATOM 1626 O O . GLU B 1 28 ? 12.386 19.129 -27.032 1.00 20.34 28 GLU B O 1
ATOM 1638 N N . ARG B 1 29 ? 14.591 18.661 -26.961 1.00 19.00 29 ARG B N 1
ATOM 1639 C CA . ARG B 1 29 ? 14.704 18.518 -28.407 1.00 16.67 29 ARG B CA 1
ATOM 1640 C C . ARG B 1 29 ? 13.948 17.293 -28.906 1.00 16.93 29 ARG B C 1
ATOM 1641 O O . ARG B 1 29 ? 13.214 17.371 -29.902 1.00 15.99 29 ARG B O 1
ATOM 1662 N N . TRP B 1 30 ? 14.119 16.146 -28.238 1.00 18.53 30 TRP B N 1
ATOM 1663 C CA . TRP B 1 30 ? 13.329 14.972 -28.585 1.00 15.75 30 TRP B CA 1
ATOM 1664 C C . TRP B 1 30 ? 11.839 15.286 -28.513 1.00 16.32 30 TRP B C 1
ATOM 1665 O O . TRP B 1 30 ? 11.066 14.927 -29.409 1.00 17.18 30 TRP B O 1
ATOM 1686 N N . LYS B 1 31 ? 11.412 15.930 -27.424 1.00 19.39 31 LYS B N 1
ATOM 1687 C CA . LYS B 1 31 ? 10.000 16.249 -27.263 1.00 21.22 31 LYS B CA 1
ATOM 1688 C C . LYS B 1 31 ? 9.520 17.150 -28.394 1.00 24.45 31 LYS B C 1
ATOM 1689 O O . LYS B 1 31 ? 8.441 16.930 -28.964 1.00 25.13 31 LYS B O 1
ATOM 1708 N N . SER B 1 32 ? 10.329 18.145 -28.767 1.00 20.36 32 SER B N 1
ATOM 1709 C CA . SER B 1 32 ? 9.891 19.088 -29.787 1.00 22.69 32 SER B CA 1
ATOM 1710 C C . SER B 1 32 ? 9.807 18.423 -31.153 1.00 20.97 32 SER B C 1
ATOM 1711 O O . SER B 1 32 ? 8.908 18.730 -31.943 1.00 20.49 32 SER B O 1
ATOM 1719 N N . VAL B 1 33 ? 10.722 17.502 -31.447 1.00 17.82 33 VAL B N 1
ATOM 1720 C CA . VAL B 1 33 ? 10.619 16.725 -32.679 1.00 17.44 33 VAL B CA 1
ATOM 1721 C C . VAL B 1 33 ? 9.353 15.872 -32.663 1.00 18.19 33 VAL B C 1
ATOM 1722 O O . VAL B 1 33 ? 8.596 15.834 -33.641 1.00 22.08 33 VAL B O 1
ATOM 1735 N N . SER B 1 34 ? 9.096 15.193 -31.540 1.00 22.40 34 SER B N 1
ATOM 1736 C CA . SER B 1 34 ? 7.938 14.312 -31.453 1.00 24.98 34 SER B CA 1
ATOM 1737 C C . SER B 1 34 ? 6.632 15.069 -31.639 1.00 27.63 34 SER B C 1
ATOM 1738 O O . SER B 1 34 ? 5.671 14.519 -32.182 1.00 32.79 34 SER B O 1
ATOM 1746 N N . LYS B 1 35 ? 6.573 16.322 -31.193 1.00 33.92 35 LYS B N 1
ATOM 1747 C CA . LYS B 1 35 ? 5.358 17.115 -31.317 1.00 37.39 35 LYS B CA 1
ATOM 1748 C C . LYS B 1 35 ? 5.230 17.794 -32.671 1.00 33.81 35 LYS B C 1
ATOM 1749 O O . LYS B 1 35 ? 4.189 18.40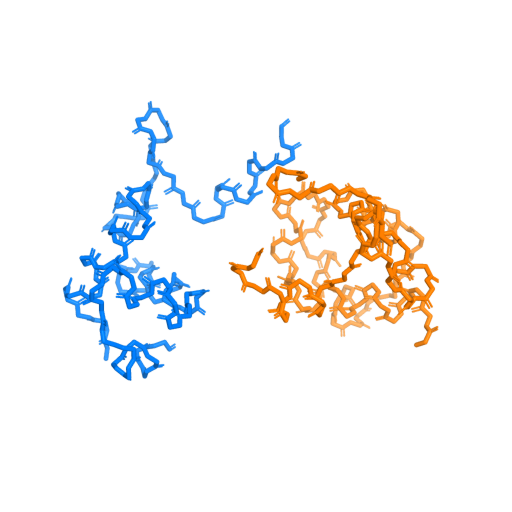2 -32.940 1.00 37.34 35 LYS B O 1
ATOM 1768 N N . GLY B 1 36 ? 6.249 17.712 -33.521 1.00 29.75 36 GLY B N 1
ATOM 1769 C CA . GLY B 1 36 ? 6.233 18.405 -34.793 1.00 27.62 36 GLY B CA 1
ATOM 1770 C C . GLY B 1 36 ? 6.583 19.875 -34.723 1.00 27.27 36 GLY B C 1
ATOM 1771 O O . GLY B 1 36 ? 6.405 20.584 -35.722 1.00 29.10 36 GLY B O 1
ATOM 1775 N N . ALA B 1 37 ? 7.067 20.357 -33.574 1.00 22.42 37 ALA B N 1
ATOM 1776 C CA . ALA B 1 37 ? 7.462 21.759 -33.455 1.00 22.74 37 ALA B CA 1
ATOM 1777 C C . ALA B 1 37 ? 8.724 22.058 -34.251 1.00 21.87 37 ALA B C 1
ATOM 1778 O O . ALA B 1 37 ? 8.932 23.200 -34.675 1.00 24.68 37 ALA B O 1
ATOM 1785 N N . ILE B 1 38 ? 9.584 21.059 -34.447 1.00 22.06 38 ILE B N 1
ATOM 1786 C CA . ILE B 1 38 ? 10.734 21.172 -35.334 1.00 20.34 38 ILE B CA 1
ATOM 1787 C C . ILE B 1 38 ? 10.813 19.877 -36.127 1.00 19.81 38 ILE B C 1
ATOM 1788 O O . ILE B 1 38 ? 10.308 18.831 -35.709 1.00 21.57 38 ILE B O 1
ATOM 1804 N N . ARG B 1 39 ? 11.454 19.951 -37.284 1.00 21.63 39 ARG B N 1
ATOM 1805 C CA . ARG B 1 39 ? 11.423 18.815 -38.186 1.00 20.31 39 ARG B CA 1
ATOM 1806 C C . ARG B 1 39 ? 12.483 17.793 -37.787 1.00 18.83 39 ARG B C 1
ATOM 1807 O O . ARG B 1 39 ? 13.395 18.070 -37.006 1.00 20.20 39 ARG B O 1
ATOM 1828 N N . VAL B 1 40 ? 12.342 16.593 -38.327 1.00 18.76 40 VAL B N 1
ATOM 1829 C CA . VAL B 1 40 ? 13.313 15.536 -38.077 1.00 20.73 40 VAL B CA 1
ATOM 1830 C C . VAL B 1 40 ? 14.518 15.810 -38.969 1.00 18.44 40 VAL B C 1
ATOM 1831 O O . VAL B 1 40 ? 14.387 15.900 -40.196 1.00 20.36 40 VAL B O 1
ATOM 1844 N N . SER B 1 41 ? 15.687 15.931 -38.366 1.00 18.23 41 SER B N 1
ATOM 1845 C CA . SER B 1 41 ? 16.907 16.121 -39.131 1.00 18.56 41 SER B CA 1
ATOM 1846 C C . SER B 1 41 ? 17.653 14.797 -39.241 1.00 18.57 41 SER B C 1
ATOM 1847 O O . SER B 1 41 ? 17.280 13.782 -38.646 1.00 18.25 41 SER B O 1
ATOM 1855 N N . THR B 1 42 ? 18.717 14.817 -40.037 1.00 19.13 42 THR B N 1
ATOM 1856 C CA A THR B 1 42 ? 19.570 13.645 -40.154 0.47 19.39 42 THR B CA 1
ATOM 1857 C CA B THR B 1 42 ? 19.570 13.644 -40.153 0.53 19.39 42 THR B CA 1
ATOM 1858 C C . THR B 1 42 ? 20.158 13.253 -38.802 1.00 19.00 42 THR B C 1
ATOM 1859 O O . THR B 1 42 ? 20.453 12.077 -38.572 1.00 19.04 42 THR B O 1
ATOM 1878 N N . GLU B 1 43 ? 20.311 14.217 -37.893 1.00 18.80 43 GLU B N 1
ATOM 1879 C CA . GLU B 1 43 ? 20.904 13.936 -36.594 1.00 18.69 43 GLU B CA 1
ATOM 1880 C C . GLU B 1 43 ? 19.958 13.135 -35.708 1.00 18.15 43 GLU B C 1
ATOM 1881 O O . GLU B 1 43 ? 20.402 12.256 -34.967 1.00 18.19 43 GLU B O 1
ATOM 1893 N N . GLU B 1 44 ? 18.651 13.419 -35.776 1.00 17.82 44 GLU B N 1
ATOM 1894 C CA . GLU B 1 44 ? 17.678 12.569 -35.099 1.00 17.56 44 GLU B CA 1
ATOM 1895 C C . GLU B 1 44 ? 17.724 11.136 -35.629 1.00 17.63 44 GLU B C 1
ATOM 1896 O O . GLU B 1 44 ? 17.666 10.177 -34.849 1.00 17.60 44 GLU B O 1
ATOM 1908 N N . ILE B 1 45 ? 17.809 10.975 -36.951 1.00 18.07 45 ILE B N 1
ATOM 1909 C CA . ILE B 1 45 ? 17.908 9.643 -37.547 1.00 18.20 45 ILE B CA 1
ATOM 1910 C C . ILE B 1 45 ? 19.177 8.948 -37.071 1.00 18.43 45 ILE B C 1
ATOM 1911 O O . ILE B 1 45 ? 19.155 7.783 -36.644 1.00 18.52 45 ILE B O 1
ATOM 1927 N N . ASP B 1 46 ? 20.306 9.643 -37.162 1.00 18.70 46 ASP B N 1
ATOM 1928 C CA . ASP B 1 46 ? 21.574 9.052 -36.757 1.00 19.18 46 ASP B CA 1
ATOM 1929 C C . ASP B 1 46 ? 21.515 8.582 -35.310 1.00 18.90 46 ASP B C 1
ATOM 1930 O O . ASP B 1 46 ? 21.819 7.420 -35.005 1.00 19.18 46 ASP B O 1
ATOM 1939 N N . VAL B 1 47 ? 21.088 9.467 -34.405 1.00 18.51 47 VAL B N 1
ATOM 1940 C CA . VAL B 1 47 ? 21.120 9.139 -32.986 1.00 18.52 47 VAL B CA 1
ATOM 1941 C C . VAL B 1 47 ? 20.113 8.044 -32.648 1.00 18.32 47 VAL B C 1
ATOM 1942 O O . VAL B 1 47 ? 20.401 7.160 -31.842 1.00 18.61 47 VAL B O 1
ATOM 1955 N N . LEU B 1 48 ? 18.915 8.091 -33.233 1.00 18.00 48 LEU B N 1
ATOM 1956 C CA . LEU B 1 48 ? 17.940 7.041 -32.957 1.00 18.03 48 LEU B CA 1
ATOM 1957 C C . LEU B 1 48 ? 18.502 5.676 -33.338 1.00 18.41 48 LEU B C 1
ATOM 1958 O O . LEU B 1 48 ? 18.314 4.697 -32.610 1.00 18.66 48 LEU B O 1
ATOM 1974 N N . VAL B 1 49 ? 19.209 5.590 -34.471 1.00 18.65 49 VAL B N 1
ATOM 1975 C CA . VAL B 1 49 ? 19.843 4.331 -34.845 1.00 19.25 49 VAL B CA 1
ATOM 1976 C C . VAL B 1 49 ? 20.926 3.969 -33.840 1.00 19.58 49 VAL B C 1
ATOM 1977 O O . VAL B 1 49 ? 21.113 2.796 -33.502 1.00 20.04 49 VAL B O 1
ATOM 1990 N N . LYS B 1 50 ? 21.637 4.975 -33.326 1.00 19.51 50 LYS B N 1
ATOM 1991 C CA . LYS B 1 50 ? 22.656 4.723 -32.311 1.00 20.03 50 LYS B CA 1
ATOM 1992 C C . LYS B 1 50 ? 22.034 4.165 -31.037 1.00 19.99 50 LYS B C 1
ATOM 1993 O O . LYS B 1 50 ? 22.585 3.252 -30.411 1.00 20.79 50 LYS B O 1
ATOM 2012 N N . ILE B 1 51 ? 20.883 4.712 -30.639 1.00 19.46 51 ILE B N 1
ATOM 2013 C CA . ILE B 1 51 ? 20.217 4.269 -29.424 1.00 19.65 51 ILE B CA 1
ATOM 2014 C C . ILE B 1 51 ? 19.552 2.921 -29.643 1.00 19.84 51 ILE B C 1
ATOM 2015 O O . ILE B 1 51 ? 19.569 2.064 -28.757 1.00 20.38 51 ILE B O 1
ATOM 2031 N N . PHE B 1 52 ? 18.965 2.717 -30.825 1.00 16.74 52 PHE B N 1
ATOM 2032 C CA . PHE B 1 52 ? 18.193 1.523 -31.150 1.00 17.10 52 PHE B CA 1
ATOM 2033 C C . PHE B 1 52 ? 18.735 0.891 -32.427 1.00 16.02 52 PHE B C 1
ATOM 2034 O O . PHE B 1 52 ? 18.108 0.978 -33.487 1.00 15.60 52 PHE B O 1
ATOM 2051 N N . PRO B 1 53 ? 19.906 0.255 -32.364 1.00 16.34 53 PRO B N 1
ATOM 2052 C CA . PRO B 1 53 ? 20.460 -0.361 -33.584 1.00 16.19 53 PRO B CA 1
ATOM 2053 C C . PRO B 1 53 ? 19.536 -1.405 -34.188 1.00 16.04 53 PRO B C 1
ATOM 2054 O O . PRO B 1 53 ? 19.573 -1.629 -35.404 1.00 15.63 53 PRO B O 1
ATOM 2065 N N . ASN B 1 54 ? 18.690 -2.032 -33.373 1.00 16.51 54 ASN B N 1
ATOM 2066 C CA . ASN B 1 54 ? 17.741 -3.018 -33.863 1.00 18.16 54 ASN B CA 1
ATOM 2067 C C . ASN B 1 54 ? 16.613 -2.396 -34.668 1.00 18.82 54 ASN B C 1
ATOM 2068 O O . ASN B 1 54 ? 15.833 -3.137 -35.276 1.00 22.28 54 ASN B O 1
ATOM 2079 N N . TYR B 1 55 ? 16.515 -1.069 -34.700 1.00 15.69 55 TYR B N 1
ATOM 2080 C CA . TYR B 1 55 ? 15.492 -0.374 -35.466 1.00 14.71 55 TYR B CA 1
ATOM 2081 C C . TYR B 1 55 ? 16.052 0.265 -36.736 1.00 16.12 55 TYR B C 1
ATOM 2082 O O . TYR B 1 55 ? 15.340 1.026 -37.397 1.00 14.45 55 TYR B O 1
ATOM 2100 N N . ALA B 1 56 ? 17.307 -0.039 -37.091 1.00 14.76 56 ALA B N 1
ATOM 2101 C CA . ALA B 1 56 ? 17.954 0.630 -38.214 1.00 14.72 56 ALA B CA 1
ATOM 2102 C C . ALA B 1 56 ? 17.215 0.380 -39.523 1.00 14.48 56 ALA B C 1
ATOM 2103 O O . ALA B 1 56 ? 16.915 1.317 -40.271 1.00 14.39 56 ALA B O 1
ATOM 2110 N N . LEU B 1 57 ? 16.949 -0.883 -39.843 1.00 14.71 57 LEU B N 1
ATOM 2111 C CA . LEU B 1 57 ? 16.279 -1.183 -41.102 1.00 14.54 57 LEU B CA 1
ATOM 2112 C C . LEU B 1 57 ? 14.899 -0.542 -41.152 1.00 14.46 57 LEU B C 1
ATOM 2113 O O . LEU B 1 57 ? 14.515 0.042 -42.174 1.00 14.85 57 LEU B O 1
ATOM 2129 N N . TRP B 1 58 ? 14.154 -0.614 -40.051 1.00 14.19 58 TRP B N 1
ATOM 2130 C CA . TRP B 1 58 ? 12.794 -0.092 -40.039 1.00 14.12 58 TRP B CA 1
ATOM 2131 C C . TRP B 1 58 ? 12.779 1.417 -40.210 1.00 14.15 58 TRP B C 1
ATOM 2132 O O . TRP B 1 58 ? 11.979 1.946 -40.984 1.00 14.20 58 TRP B O 1
ATOM 2153 N N . ILE B 1 59 ? 13.656 2.128 -39.499 1.00 16.25 59 ILE B N 1
ATOM 2154 C CA . ILE B 1 59 ? 13.740 3.575 -39.664 1.00 16.99 59 ILE B CA 1
ATOM 2155 C C . ILE B 1 59 ? 13.974 3.914 -41.130 1.00 16.55 59 ILE B C 1
ATOM 2156 O O . ILE B 1 59 ? 13.296 4.767 -41.705 1.00 14.51 59 ILE B O 1
ATOM 2172 N N . ALA B 1 60 ? 14.921 3.215 -41.763 1.00 19.91 60 ALA B N 1
ATOM 2173 C CA . ALA B 1 60 ? 15.334 3.573 -43.113 1.00 18.85 60 ALA B CA 1
ATOM 2174 C C . ALA B 1 60 ? 14.263 3.251 -44.143 1.00 16.31 60 ALA B C 1
ATOM 2175 O O . ALA B 1 60 ? 14.038 4.036 -45.073 1.00 18.75 60 ALA B O 1
ATOM 2182 N N . SER B 1 61 ? 13.570 2.122 -43.983 1.00 20.95 61 SER B N 1
ATOM 2183 C CA . SER B 1 61 ? 12.714 1.587 -45.034 1.00 18.42 61 SER B CA 1
ATOM 2184 C C . SER B 1 61 ? 11.277 1.311 -44.628 1.00 16.85 61 SER B C 1
ATOM 2185 O O . SER B 1 61 ? 10.430 1.191 -45.519 1.00 18.43 61 SER B O 1
ATOM 2193 N N . GLY B 1 62 ? 10.971 1.175 -43.339 1.00 17.77 62 GLY B N 1
ATOM 2194 C CA . GLY B 1 62 ? 9.670 0.736 -42.905 1.00 18.05 62 GLY B CA 1
ATOM 2195 C C . GLY B 1 62 ? 9.485 -0.764 -42.885 1.00 16.92 62 GLY B C 1
ATOM 2196 O O . GLY B 1 62 ? 8.464 -1.239 -42.380 1.00 17.86 62 GLY B O 1
ATOM 2200 N N . SER B 1 63 ? 10.444 -1.527 -43.396 1.00 16.99 63 SER B N 1
ATOM 2201 C CA . SER B 1 63 ? 10.412 -2.973 -43.294 1.00 17.61 63 SER B CA 1
ATOM 2202 C C . SER B 1 63 ? 11.196 -3.413 -42.065 1.00 16.34 63 SER B C 1
ATOM 2203 O O . SER B 1 63 ? 12.072 -2.703 -41.569 1.00 19.25 63 SER B O 1
ATOM 2211 N N . ILE B 1 64 ? 10.880 -4.612 -41.585 1.00 20.03 64 ILE B N 1
ATOM 2212 C CA . ILE B 1 64 ? 11.627 -5.248 -40.514 1.00 17.53 64 ILE B CA 1
ATOM 2213 C C . ILE B 1 64 ? 12.251 -6.525 -41.075 1.00 16.08 64 ILE B C 1
ATOM 2214 O O . ILE B 1 64 ? 11.905 -6.992 -42.164 1.00 16.00 64 ILE B O 1
ATOM 2230 N N . ALA B 1 65 ? 13.198 -7.078 -40.317 1.00 15.35 65 ALA B N 1
ATOM 2231 C CA . ALA B 1 65 ? 13.830 -8.353 -40.663 1.00 15.91 65 ALA B CA 1
ATOM 2232 C C . ALA B 1 65 ? 14.272 -9.035 -39.378 1.00 16.17 65 ALA B C 1
ATOM 2233 O O . ALA B 1 65 ? 15.464 -9.140 -39.080 1.00 17.20 65 ALA B O 1
ATOM 2240 N N . PRO B 1 66 ? 13.315 -9.515 -38.581 1.00 16.20 66 PRO B N 1
ATOM 2241 C CA . PRO B 1 66 ? 13.678 -10.163 -37.313 1.00 18.63 66 PRO B CA 1
ATOM 2242 C C . PRO B 1 66 ? 14.636 -11.327 -37.492 1.00 20.93 66 PRO B C 1
ATOM 2243 O O . PRO B 1 66 ? 15.345 -11.676 -36.542 1.00 18.28 66 PRO B O 1
ATOM 2254 N N . GLU B 1 67 ? 14.679 -11.935 -38.680 1.00 31.80 67 GLU B N 1
ATOM 2255 C CA . GLU B 1 67 ? 15.656 -12.985 -38.955 1.00 32.50 67 GLU B CA 1
ATOM 2256 C C . GLU B 1 67 ? 17.061 -12.563 -38.548 1.00 34.19 67 GLU B C 1
ATOM 2257 O O . GLU B 1 67 ? 17.857 -13.389 -38.087 1.00 31.94 67 GLU B O 1
ATOM 2269 N N . VAL B 1 68 ? 17.382 -11.277 -38.699 1.00 26.01 68 VAL B N 1
ATOM 2270 C CA . VAL B 1 68 ? 18.718 -10.783 -38.415 1.00 24.89 68 VAL B CA 1
ATOM 2271 C C . VAL B 1 68 ? 18.715 -9.767 -37.279 1.00 24.47 68 VAL B C 1
ATOM 2272 O O . VAL B 1 68 ? 19.656 -8.994 -37.142 1.00 28.24 68 VAL B O 1
ATOM 2285 N N . GLY B 1 69 ? 17.667 -9.766 -36.461 1.00 23.76 69 GLY B N 1
ATOM 2286 C CA . GLY B 1 69 ? 17.588 -8.879 -35.319 1.00 24.06 69 GLY B CA 1
ATOM 2287 C C . GLY B 1 69 ? 17.042 -7.495 -35.585 1.00 21.54 69 GLY B C 1
ATOM 2288 O O . GLY B 1 69 ? 17.129 -6.631 -34.705 1.00 22.82 69 GLY B O 1
ATOM 2292 N N . GLN B 1 70 ? 16.461 -7.254 -36.751 1.00 17.94 70 GLN B N 1
ATOM 2293 C CA . GLN B 1 70 ? 15.946 -5.935 -37.090 1.00 15.64 70 GLN B CA 1
ATOM 2294 C C . GLN B 1 70 ? 14.443 -5.928 -36.874 1.00 15.15 70 GLN B C 1
ATOM 2295 O O . GLN B 1 70 ? 13.697 -6.603 -37.591 1.00 16.06 70 GLN B O 1
ATOM 2309 N N . THR B 1 71 ? 14.001 -5.145 -35.893 1.00 16.43 71 THR B N 1
ATOM 2310 C CA . THR B 1 71 ? 12.595 -5.088 -35.520 1.00 17.49 71 THR B CA 1
ATOM 2311 C C . THR B 1 71 ? 12.152 -3.625 -35.539 1.00 16.47 71 THR B C 1
ATOM 2312 O O . THR B 1 71 ? 12.709 -2.782 -36.252 1.00 17.13 71 THR B O 1
ATOM 2323 N N . SER B 1 72 ? 11.113 -3.317 -34.776 1.00 15.20 72 SER B N 1
ATOM 2324 C CA . SER B 1 72 ? 10.523 -1.984 -34.780 1.00 14.47 72 SER B CA 1
ATOM 2325 C C . SER B 1 72 ? 9.840 -1.766 -33.443 1.00 14.64 72 SER B C 1
ATOM 2326 O O . SER B 1 72 ? 9.622 -2.713 -32.685 1.00 14.76 72 SER B O 1
ATOM 2334 N N . PRO B 1 73 ? 9.493 -0.518 -33.119 1.00 16.31 73 PRO B N 1
ATOM 2335 C CA . PRO B 1 73 ? 8.716 -0.301 -31.888 1.00 16.42 73 PRO B CA 1
ATOM 2336 C C . PRO B 1 73 ? 7.405 -1.063 -31.875 1.00 15.01 73 PRO B C 1
ATOM 2337 O O . PRO B 1 73 ? 7.042 -1.642 -30.840 1.00 15.19 73 PRO B O 1
ATOM 2348 N N . ASP B 1 74 ? 6.685 -1.089 -33.002 1.00 14.90 74 ASP B N 1
ATOM 2349 C CA . ASP B 1 74 ? 5.418 -1.814 -33.058 1.00 16.21 74 ASP B CA 1
ATOM 2350 C C . ASP B 1 74 ? 5.636 -3.322 -32.948 1.00 17.53 74 ASP B C 1
ATOM 2351 O O . ASP B 1 74 ? 4.867 -4.021 -32.276 1.00 16.47 74 ASP B O 1
ATOM 2360 N N . TYR B 1 75 ? 6.663 -3.844 -33.625 1.00 19.13 75 TYR B N 1
ATOM 2361 C CA . TYR B 1 75 ? 6.941 -5.272 -33.571 1.00 17.72 75 TYR B CA 1
ATOM 2362 C C . TYR B 1 75 ? 7.285 -5.708 -32.157 1.00 18.82 75 TYR B C 1
ATOM 2363 O O . TYR B 1 75 ? 6.741 -6.697 -31.652 1.00 19.95 75 TYR B O 1
ATOM 2381 N N . ASP B 1 76 ? 8.183 -4.963 -31.496 1.00 15.21 76 ASP B N 1
ATOM 2382 C CA . ASP B 1 76 ? 8.599 -5.320 -30.143 1.00 16.20 76 ASP B CA 1
ATOM 2383 C C . ASP B 1 76 ? 7.404 -5.358 -29.201 1.00 15.53 76 ASP B C 1
ATOM 2384 O O . ASP B 1 76 ? 7.337 -6.203 -28.298 1.00 15.81 76 ASP B O 1
ATOM 2393 N N . GLU B 1 77 ? 6.463 -4.428 -29.377 1.00 15.46 77 GLU B N 1
ATOM 2394 C CA . GLU B 1 77 ? 5.253 -4.415 -28.565 1.00 16.00 77 GLU B CA 1
ATOM 2395 C C . GLU B 1 77 ? 4.422 -5.665 -28.810 1.00 16.12 77 GLU B C 1
ATOM 2396 O O . GLU B 1 77 ? 3.938 -6.299 -27.866 1.00 16.04 77 GLU B O 1
ATOM 2408 N N . ALA B 1 78 ? 4.229 -6.028 -30.083 1.00 15.61 78 ALA B N 1
ATOM 2409 C CA . ALA B 1 78 ? 3.465 -7.229 -30.392 1.00 15.79 78 ALA B CA 1
ATOM 2410 C C . ALA B 1 78 ? 4.148 -8.472 -29.841 1.00 16.01 78 ALA B C 1
ATOM 2411 O O . ALA B 1 78 ? 3.473 -9.446 -29.486 1.00 16.32 78 ALA B O 1
ATOM 2418 N N . ASN B 1 79 ? 5.476 -8.445 -29.744 1.00 25.63 79 ASN B N 1
ATOM 2419 C CA . ASN B 1 79 ? 6.270 -9.580 -29.296 1.00 25.63 79 ASN B CA 1
ATOM 2420 C C . ASN B 1 79 ? 6.635 -9.491 -27.818 1.00 25.64 79 ASN B C 1
ATOM 2421 O O . ASN B 1 79 ? 7.564 -10.167 -27.374 1.00 25.64 79 ASN B O 1
ATOM 2432 N N . LEU B 1 80 ? 5.914 -8.680 -27.049 1.00 25.71 80 LEU B N 1
ATOM 2433 C CA . LEU B 1 80 ? 6.264 -8.474 -25.652 1.00 25.75 80 LEU B CA 1
ATOM 2434 C C . LEU B 1 80 ? 6.208 -9.794 -24.889 1.00 26.06 80 LEU B C 1
ATOM 2435 O O . LEU B 1 80 ? 5.293 -10.599 -25.072 1.00 26.34 80 LEU B O 1
ATOM 2451 N N . ASN B 1 81 ? 7.234 -10.023 -24.072 1.00 26.08 81 ASN B N 1
ATOM 2452 C CA . ASN B 1 81 ? 7.453 -11.210 -23.253 1.00 26.43 81 ASN B CA 1
ATOM 2453 C C . ASN B 1 81 ? 7.782 -12.464 -24.048 1.00 26.54 81 ASN B C 1
ATOM 2454 O O . ASN B 1 81 ? 7.892 -13.545 -23.454 1.00 26.92 81 ASN B O 1
ATOM 2465 N N . LEU B 1 82 ? 7.926 -12.376 -25.358 1.00 26.27 82 LEU B N 1
ATOM 2466 C CA . LEU B 1 82 ? 8.300 -13.545 -26.143 1.00 26.37 82 LEU B CA 1
ATOM 2467 C C . LEU B 1 82 ? 9.821 -13.550 -26.310 1.00 26.14 82 LEU B C 1
ATOM 2468 O O . LEU B 1 82 ? 10.381 -14.484 -26.875 1.00 26.19 82 LEU B O 1
ATOM 2484 N N . GLY B 1 88 ? 19.328 -16.100 -28.870 1.00 25.71 88 GLY B N 1
ATOM 2485 C CA . GLY B 1 88 ? 19.711 -17.145 -29.793 1.00 25.69 88 GLY B CA 1
ATOM 2486 C C . GLY B 1 88 ? 19.655 -18.536 -29.189 1.00 26.17 88 GLY B C 1
ATOM 2487 O O . GLY B 1 88 ? 19.814 -19.532 -29.892 1.00 26.23 88 GLY B O 1
ATOM 2491 N N . ALA B 1 89 ? 19.411 -18.610 -27.886 1.00 26.58 89 ALA B N 1
ATOM 2492 C CA . ALA B 1 89 ? 19.392 -19.895 -27.199 1.00 27.17 89 ALA B CA 1
ATOM 2493 C C . ALA B 1 89 ? 18.105 -20.661 -27.482 1.00 27.32 89 ALA B C 1
ATOM 2494 O O . ALA B 1 89 ? 17.048 -20.076 -27.733 1.00 27.07 89 ALA B O 1
ATOM 2501 N N . HIS B 1 90 ? 18.216 -21.993 -27.454 1.00 27.79 90 HIS B N 1
ATOM 2502 C CA . HIS B 1 90 ? 17.078 -22.905 -27.488 1.00 28.17 90 HIS B CA 1
ATOM 2503 C C . HIS B 1 90 ? 16.380 -22.940 -28.837 1.00 27.81 90 HIS B C 1
ATOM 2504 O O . HIS B 1 90 ? 15.258 -23.434 -28.938 1.00 28.09 90 HIS B O 1
ATOM 2518 N N . HIS B 1 91 ? 17.031 -22.437 -29.882 1.00 27.26 91 HIS B N 1
ATOM 2519 C CA . HIS B 1 91 ? 16.591 -22.682 -31.245 1.00 27.01 91 HIS B CA 1
ATOM 2520 C C . HIS B 1 91 ? 17.793 -22.582 -32.172 1.00 26.62 91 HIS B C 1
ATOM 2521 O O . HIS B 1 91 ? 18.724 -21.809 -31.923 1.00 26.37 91 HIS B O 1
ATOM 2535 N N . HIS B 1 92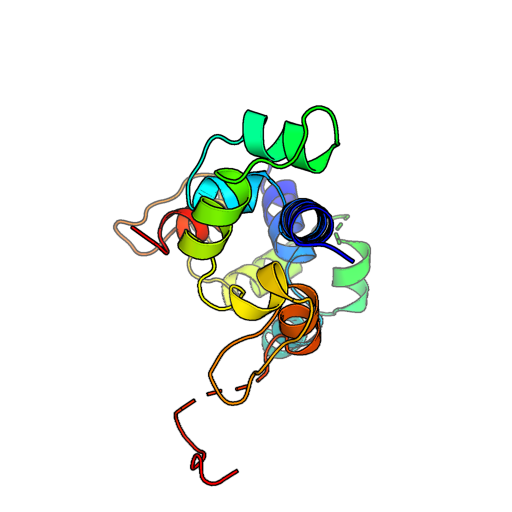 ? 17.766 -23.373 -33.235 1.00 26.63 92 HIS B N 1
ATOM 2536 C CA . HIS B 1 92 ? 18.730 -23.200 -34.305 1.00 26.21 92 HIS B CA 1
ATOM 2537 C C . HIS B 1 92 ? 18.321 -22.012 -35.174 1.00 25.69 92 HIS B C 1
ATOM 2538 O O . HIS B 1 92 ? 17.229 -21.451 -35.042 1.00 25.68 92 HIS B O 1
ATOM 2552 N N . HIS B 1 93 ? 19.217 -21.624 -36.069 1.00 25.31 93 HIS B N 1
ATOM 2553 C CA . HIS B 1 93 ? 18.993 -20.486 -36.952 1.00 24.88 93 HIS B CA 1
ATOM 2554 C C . HIS B 1 93 ? 18.926 -20.920 -38.410 1.00 24.75 93 HIS B C 1
ATOM 2555 O O . HIS B 1 93 ? 19.231 -20.144 -39.315 1.00 24.42 93 HIS B O 1
ATOM 2569 N N . HIS B 1 94 ? 18.529 -22.169 -38.639 1.00 25.08 94 HIS B N 1
ATOM 2570 C CA . HIS B 1 94 ? 18.278 -22.678 -39.988 1.00 25.05 94 HIS B CA 1
ATOM 2571 C C . HIS B 1 94 ? 16.811 -22.413 -40.306 1.00 25.21 94 HIS B C 1
ATOM 2572 O O . HIS B 1 94 ? 15.953 -23.290 -40.238 1.00 25.64 94 HIS B O 1
ATOM 2586 N N . HIS B 1 95 ? 16.532 -21.158 -40.642 1.00 24.92 95 HIS B N 1
ATOM 2587 C CA . HIS B 1 95 ? 15.163 -20.709 -40.877 1.00 25.08 95 HIS B CA 1
ATOM 2588 C C . HIS B 1 95 ? 14.608 -21.257 -42.192 1.00 25.27 95 HIS B C 1
ATOM 2589 O O . HIS B 1 95 ? 13.398 -21.284 -42.400 1.00 25.59 95 HIS B O 1
#

Nearest PDB structures (foldseek):
  6wpz-assembly1_A-3  TM=1.012E+00  e=3.833E-13  Pseudomonas aeruginosa
  6wnm-assembly1_A-3  TM=9.814E-01  e=3.062E-11  Pseudomonas aeruginosa PAO1
  6wnm-assembly2_B-2  TM=8.748E-01  e=1.052E-10  Pseudomonas aeruginosa PAO1
  6wpz-assembly2_B-2  TM=8.549E-01  e=2.345E-10  Pseudomonas aeruginosa
  6x6f-assembly3_H  TM=8.868E-01  e=9.525E-06  Pseudomonas aeruginosa

Secondary structure (DSSP, 8-state):
--HHHHHHHHHHH--HHHHHHTT--HHHHHHH----HHHHHHHHHH-GGGHHHHHHS--BGGGTB--HHHHHHTS--/--HHHHHHHHHHHH-HHHHHHHSS-HHHHHHHHTTSSPPPHHHHHHHHHH-GGGHHHHHHS--BGGGTB--HHHHHHTTT--TTS----

Radius of gyration: 18.14 Å; Cα contacts (8 Å, |Δi|>4): 197; chains: 2; bounding box: 35×45×45 Å

Foldseek 3Di:
DALQVQLLVVLLVDDDPLQVVQPHDVVVSVVVVNDDVRSLSSVCVSPVLQNCCSHPVDADVVVSRDGPVRVVVPPVD/DALQVQLLVQCVLCDLVNLPVQHDDSVVSVCCNVVVDGDDVVSLVVVCVSPVLQNVCSGPVDADVLVSRDGSVRCVVQPPHPPPDPSPD

Solvent-accessible surface area: 10109 Å² total; per-residue (Å²): 120,66,65,14,73,19,0,62,84,0,1,131,113,13,19,72,112,80,0,71,129,59,64,16,72,50,116,92,4,116,102,11,59,197,10,30,118,102,6,45,74,5,0,50,108,22,31,82,43,12,35,64,31,2,69,58,36,60,70,30,57,170,110,42,35,14,10,17,52,71,46,28,39,66,121,89,179,130,61,46,33,57,23,0,72,67,0,0,123,80,38,17,26,100,68,0,26,43,28,24,57,83,75,110,100,8,66,37,0,6,146,48,77,84,184,8,32,109,105,8,46,74,43,0,47,150,23,22,84,50,10,32,65,22,1,67,61,35,66,66,28,58,123,112,42,36,18,5,4,75,68,52,108,85,50,114,63,174,81,72,192,105,122,104,152,159